Protein AF-A0A7S4IJW6-F1 (afdb_monomer_lite)

InterPro domains:
  IPR005176 Potentiating neddylation domain [PS51229] (59-173)
  IPR009060 UBA-like superfamily [SSF46934] (8-50)
  IPR014764 Defective-in-cullin neddylation protein [PTHR12281] (28-170)

Structure (mmCIF, N/CA/C/O backbone):
data_AF-A0A7S4IJW6-F1
#
_entry.id   AF-A0A7S4IJW6-F1
#
loop_
_atom_site.group_PDB
_atom_site.id
_atom_site.type_symbol
_atom_site.label_atom_id
_atom_site.label_alt_id
_atom_site.label_comp_id
_atom_site.label_asym_id
_atom_site.label_entity_id
_atom_site.label_seq_id
_atom_site.pdbx_PDB_ins_code
_atom_site.Cartn_x
_atom_site.Cartn_y
_atom_site.Cartn_z
_atom_site.occupancy
_atom_site.B_iso_or_equiv
_atom_site.auth_seq_id
_atom_site.auth_comp_id
_atom_site.auth_asym_id
_atom_site.auth_atom_id
_atom_site.pdbx_PDB_model_num
ATOM 1 N N . MET A 1 1 ? -22.026 18.404 39.517 1.00 37.16 1 MET A N 1
ATOM 2 C CA . MET A 1 1 ? -20.910 17.735 40.224 1.00 37.16 1 MET A CA 1
ATOM 3 C C . MET A 1 1 ? -20.168 16.875 39.205 1.00 37.16 1 MET A C 1
ATOM 5 O O . MET A 1 1 ? -20.733 15.884 38.774 1.00 37.16 1 MET A O 1
ATOM 9 N N . SER A 1 2 ? -18.973 17.256 38.735 1.00 46.66 2 SER A N 1
ATOM 10 C CA . SER A 1 2 ? -18.177 16.369 37.863 1.00 46.66 2 SER A CA 1
ATOM 11 C C . SER A 1 2 ? -17.283 15.499 38.736 1.00 46.66 2 SER A C 1
ATOM 13 O O . SER A 1 2 ? -16.246 15.947 39.221 1.00 46.66 2 SER A O 1
ATOM 15 N N . SER A 1 3 ? -17.708 14.261 38.963 1.00 60.44 3 SER A N 1
ATOM 16 C CA . SER A 1 3 ? -16.890 13.214 39.569 1.00 60.44 3 SER A CA 1
ATOM 17 C C . SER A 1 3 ? -15.636 12.984 38.724 1.00 60.44 3 SER A C 1
ATOM 19 O O . SER A 1 3 ? -15.725 12.671 37.538 1.00 60.44 3 SER A O 1
ATOM 21 N N . ARG A 1 4 ? -14.450 13.153 39.320 1.00 72.12 4 ARG A N 1
ATOM 22 C CA . ARG A 1 4 ? -13.183 12.783 38.674 1.00 72.12 4 ARG A CA 1
ATOM 23 C C . ARG A 1 4 ? -13.145 11.266 38.495 1.00 72.12 4 ARG A C 1
ATOM 25 O O . ARG A 1 4 ? -13.085 10.534 39.477 1.00 72.12 4 ARG A O 1
ATOM 32 N N . THR A 1 5 ? -13.124 10.806 37.250 1.00 81.75 5 THR A N 1
ATOM 33 C CA . THR A 1 5 ? -12.934 9.392 36.905 1.00 81.75 5 THR A CA 1
ATOM 34 C C . THR A 1 5 ? -11.551 8.930 37.366 1.00 81.75 5 THR A C 1
ATOM 36 O O . THR A 1 5 ? -10.530 9.499 36.960 1.00 81.75 5 THR A O 1
ATOM 39 N N . SER A 1 6 ? -11.502 7.910 38.224 1.00 89.94 6 S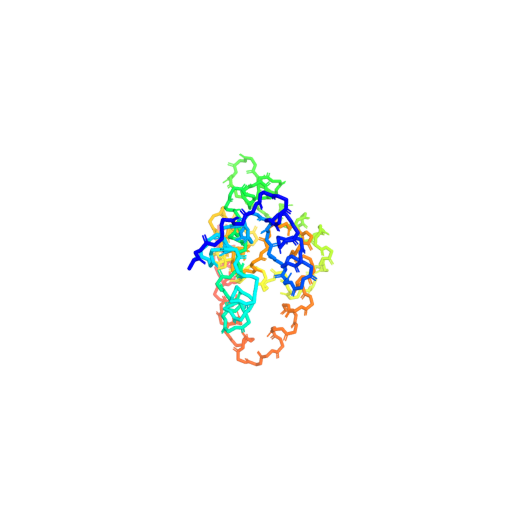ER A N 1
ATOM 40 C CA . SER A 1 6 ? -10.248 7.372 38.767 1.00 89.94 6 SER A CA 1
ATOM 41 C C . SER A 1 6 ? -9.433 6.628 37.704 1.00 89.94 6 SER A C 1
ATOM 43 O O . SER A 1 6 ? -9.980 6.135 36.716 1.00 89.94 6 SER A O 1
ATOM 45 N N . SER A 1 7 ? -8.121 6.485 37.910 1.00 88.94 7 SER A N 1
ATOM 46 C CA . SER A 1 7 ? -7.238 5.768 36.974 1.00 88.94 7 SER A CA 1
ATOM 47 C C . SER A 1 7 ? -7.685 4.323 36.714 1.00 88.94 7 SER A C 1
ATOM 49 O O . SER A 1 7 ? -7.621 3.855 35.579 1.00 88.94 7 SER A O 1
ATOM 51 N N . ARG A 1 8 ? -8.215 3.637 37.737 1.00 92.25 8 ARG A N 1
ATOM 52 C CA . ARG A 1 8 ? -8.749 2.273 37.605 1.00 92.25 8 ARG A CA 1
ATOM 53 C C . ARG A 1 8 ? -10.016 2.234 36.745 1.00 92.25 8 ARG A C 1
ATOM 55 O O . ARG A 1 8 ? -10.148 1.355 35.903 1.00 92.25 8 ARG A O 1
ATOM 62 N N . GLN A 1 9 ? -10.915 3.208 36.905 1.00 90.88 9 GLN A N 1
ATOM 63 C CA . GLN A 1 9 ? -12.119 3.324 36.072 1.00 90.88 9 GLN A CA 1
ATOM 64 C C . GLN A 1 9 ? -11.773 3.621 34.610 1.00 90.88 9 GLN A C 1
ATOM 66 O O . GLN A 1 9 ? -12.347 3.015 33.711 1.00 90.88 9 GLN A O 1
ATOM 71 N N . LYS A 1 10 ? -10.787 4.490 34.364 1.00 93.25 10 LYS A N 1
ATOM 72 C CA . LYS A 1 10 ? -10.302 4.801 33.012 1.00 93.25 10 LYS A CA 1
ATOM 73 C C . LYS A 1 10 ? -9.813 3.555 32.268 1.00 93.25 10 LYS A C 1
ATOM 75 O O . LYS A 1 10 ? -10.172 3.367 31.112 1.00 93.25 10 LYS A O 1
ATOM 80 N N . GLN A 1 11 ? -9.066 2.669 32.933 1.00 92.94 11 GLN A N 1
ATOM 81 C CA . GLN A 1 11 ? -8.627 1.400 32.333 1.00 92.94 11 GLN A CA 1
ATOM 82 C C . GLN A 1 11 ? -9.792 0.479 31.947 1.00 92.94 11 GLN A C 1
ATOM 84 O O . GLN A 1 11 ? -9.747 -0.143 30.889 1.00 92.94 11 GLN A O 1
ATOM 89 N N . VAL A 1 12 ? -10.835 0.393 32.779 1.00 94.56 12 VAL A N 1
ATOM 90 C CA . VAL A 1 12 ? -12.028 -0.416 32.470 1.00 94.56 12 VAL A CA 1
ATOM 91 C C . VAL A 1 12 ? -12.768 0.155 31.261 1.00 94.56 12 VAL A C 1
ATOM 93 O O . VAL A 1 12 ? -13.103 -0.582 30.340 1.00 94.56 12 VAL A O 1
ATOM 96 N N . ILE A 1 13 ? -12.956 1.474 31.222 1.00 94.44 13 ILE A N 1
ATOM 97 C CA . ILE A 1 13 ? -13.628 2.171 30.117 1.00 94.44 13 ILE A CA 1
ATOM 98 C C . ILE A 1 13 ? -12.860 1.990 28.804 1.00 94.44 13 ILE A C 1
ATOM 100 O O . ILE A 1 13 ? -13.466 1.683 27.783 1.00 94.44 13 ILE A O 1
ATOM 104 N N . LEU A 1 14 ? -11.532 2.120 28.839 1.00 93.50 14 LEU A N 1
ATOM 105 C CA . LEU A 1 14 ? -10.670 1.899 27.678 1.00 93.50 14 LEU A CA 1
ATOM 106 C C . LEU A 1 14 ? -10.794 0.472 27.136 1.00 93.50 14 LEU A C 1
ATOM 108 O O . LEU A 1 14 ? -10.975 0.296 25.935 1.00 93.50 14 LEU A O 1
ATOM 112 N N . LYS A 1 15 ? -10.744 -0.539 28.015 1.00 93.50 15 LYS A N 1
ATOM 113 C CA . LYS A 1 15 ? -10.923 -1.943 27.620 1.00 93.50 15 LYS A CA 1
ATOM 114 C C . LYS A 1 15 ? -12.295 -2.192 26.999 1.00 93.50 15 LYS A C 1
ATOM 116 O O . LYS A 1 15 ? -12.368 -2.823 25.953 1.00 93.50 15 LYS A O 1
ATOM 121 N N . ASN A 1 16 ? -13.358 -1.668 27.607 1.00 92.94 16 ASN A N 1
ATOM 122 C CA . ASN A 1 16 ? -14.717 -1.821 27.089 1.00 92.94 16 ASN A CA 1
ATOM 123 C C . ASN A 1 16 ? -14.887 -1.133 25.731 1.00 92.94 16 ASN A C 1
ATOM 125 O O . ASN A 1 16 ? -15.506 -1.697 24.839 1.00 92.94 16 ASN A O 1
ATOM 129 N N . PHE A 1 17 ? -14.308 0.055 25.551 1.00 91.75 17 PHE A N 1
ATOM 130 C CA . PHE A 1 17 ? -14.338 0.762 24.275 1.00 91.75 17 PHE A CA 1
ATOM 131 C C . PHE A 1 17 ? -13.604 -0.026 23.179 1.00 91.75 17 PHE A C 1
ATOM 133 O O . PHE A 1 17 ? -14.148 -0.255 22.105 1.00 91.75 17 PHE A O 1
ATOM 140 N N . LEU A 1 18 ? -12.390 -0.509 23.455 1.00 89.56 18 LEU A N 1
ATOM 141 C CA . LEU A 1 18 ? -11.608 -1.295 22.492 1.00 89.56 18 LEU A CA 1
ATOM 142 C C . LEU A 1 18 ? -12.240 -2.653 22.159 1.00 89.56 18 LEU A C 1
ATOM 144 O O . LEU A 1 18 ? -12.048 -3.149 21.058 1.00 89.56 18 LEU A O 1
ATOM 148 N N . ALA A 1 19 ? -13.003 -3.248 23.079 1.00 88.75 19 ALA A N 1
ATOM 149 C CA . ALA A 1 19 ? -13.675 -4.526 22.847 1.00 88.75 19 ALA A CA 1
ATOM 150 C C . ALA A 1 19 ? -14.818 -4.449 21.817 1.00 88.75 19 ALA A C 1
ATOM 152 O O . ALA A 1 19 ? -15.228 -5.482 21.296 1.00 88.75 19 ALA A O 1
ATOM 153 N N . VAL A 1 20 ? -15.350 -3.250 21.552 1.00 85.25 20 VAL A N 1
ATOM 154 C CA . VAL A 1 20 ? -16.552 -3.040 20.722 1.00 85.25 20 VAL A CA 1
ATOM 155 C C . VAL A 1 20 ? -16.267 -2.122 19.523 1.00 85.25 20 VAL A C 1
ATOM 157 O O . VAL A 1 20 ? -17.144 -1.880 18.700 1.00 85.25 20 VAL A O 1
ATOM 160 N N . THR A 1 21 ? -15.043 -1.600 19.406 1.00 83.75 21 THR A N 1
ATOM 161 C CA . THR A 1 21 ? -14.635 -0.715 18.308 1.00 83.75 21 THR A CA 1
ATOM 162 C C . THR A 1 21 ? -13.636 -1.407 17.388 1.00 83.75 21 THR A C 1
ATOM 164 O O . THR A 1 21 ? -12.680 -2.033 17.841 1.00 83.75 21 THR A O 1
ATOM 167 N N . ASP A 1 22 ? -13.836 -1.274 16.076 1.00 76.44 22 ASP A N 1
ATOM 168 C CA . ASP A 1 22 ? -12.990 -1.931 15.081 1.00 76.44 22 ASP A CA 1
ATOM 169 C C . ASP A 1 22 ? -11.742 -1.102 14.763 1.00 76.44 22 ASP A C 1
ATOM 171 O O . ASP A 1 22 ? -11.820 0.086 14.433 1.00 76.44 22 ASP A O 1
ATOM 175 N N . ASN A 1 23 ? -10.580 -1.763 14.783 1.00 68.94 23 ASN A N 1
ATOM 176 C CA . ASN A 1 23 ? -9.293 -1.233 14.312 1.00 68.94 23 ASN A CA 1
ATOM 177 C C . ASN A 1 23 ? -8.847 0.096 14.961 1.00 68.94 23 ASN A C 1
ATOM 179 O O . ASN A 1 23 ? -8.138 0.895 14.338 1.00 68.94 23 ASN A O 1
ATOM 183 N N . VAL A 1 24 ? -9.224 0.343 16.219 1.00 76.88 24 VAL A N 1
ATOM 184 C CA . VAL A 1 24 ? -8.777 1.514 16.988 1.00 76.88 24 VAL A CA 1
ATOM 185 C C . VAL A 1 24 ? -7.569 1.139 17.849 1.00 76.88 24 VAL A C 1
ATOM 187 O O . VAL A 1 24 ? -7.620 0.201 18.638 1.00 76.88 24 VAL A O 1
ATOM 190 N N . SER A 1 25 ? -6.462 1.879 17.729 1.00 79.19 25 SER A N 1
ATOM 191 C CA . SER A 1 25 ? -5.306 1.677 18.612 1.00 79.19 25 SER A CA 1
ATOM 192 C C . SER A 1 25 ? -5.585 2.204 20.021 1.00 79.19 25 SER A C 1
ATOM 194 O O . SER A 1 25 ? -6.297 3.193 20.201 1.00 79.19 25 SER A O 1
ATOM 196 N N . GLU A 1 26 ? -4.957 1.609 21.035 1.00 84.19 26 GLU A N 1
ATOM 197 C CA . GLU A 1 26 ? -5.131 2.020 22.436 1.00 84.19 26 GLU A CA 1
ATOM 198 C C . GLU A 1 26 ? -4.803 3.509 22.665 1.00 84.19 26 GLU A C 1
ATOM 200 O O . GLU A 1 26 ? -5.500 4.212 23.402 1.00 84.19 26 GLU A O 1
ATOM 205 N N . SER A 1 27 ? -3.791 4.032 21.962 1.00 81.50 27 SER A N 1
ATOM 206 C CA . SER A 1 27 ? -3.428 5.454 22.005 1.00 81.50 27 SER A CA 1
ATOM 207 C C . SER A 1 27 ? -4.521 6.358 21.419 1.00 81.50 27 SER A C 1
ATOM 209 O O . SER A 1 27 ? -4.829 7.408 21.992 1.00 81.50 27 SER A O 1
ATOM 211 N N . ALA A 1 28 ? -5.133 5.958 20.298 1.00 83.44 28 ALA A N 1
ATOM 212 C CA . ALA A 1 28 ? -6.223 6.704 19.672 1.00 83.44 28 ALA A CA 1
ATOM 213 C C . ALA A 1 28 ? -7.493 6.668 20.535 1.00 83.44 28 ALA A C 1
ATOM 215 O O . ALA A 1 28 ? -8.080 7.721 20.796 1.00 83.44 28 ALA A O 1
ATOM 216 N N . ALA A 1 29 ? -7.852 5.489 21.054 1.00 88.00 29 ALA A N 1
ATOM 217 C CA . ALA A 1 29 ? -8.974 5.314 21.972 1.00 88.00 29 ALA A CA 1
ATOM 218 C C . ALA A 1 29 ? -8.802 6.157 23.243 1.00 88.00 29 ALA A C 1
ATOM 220 O O . ALA A 1 29 ? -9.725 6.858 23.646 1.00 88.00 29 ALA A O 1
ATOM 221 N N . THR A 1 30 ? -7.601 6.183 23.830 1.00 90.19 30 THR A N 1
ATOM 222 C CA . THR A 1 30 ? -7.310 6.992 25.026 1.00 90.19 30 THR A CA 1
ATOM 223 C C . THR A 1 30 ? -7.509 8.486 24.769 1.00 90.19 30 THR A C 1
ATOM 225 O O . THR A 1 30 ? -8.176 9.164 25.551 1.00 90.19 30 THR A O 1
ATOM 228 N N . LYS A 1 31 ? -6.974 9.015 23.658 1.00 89.25 31 LYS A N 1
ATOM 229 C CA . LYS A 1 31 ? -7.145 10.432 23.282 1.00 89.25 31 LYS A CA 1
ATOM 230 C C . LYS A 1 31 ? -8.610 10.781 23.031 1.00 89.25 31 LYS A C 1
ATOM 232 O O . LYS A 1 31 ? -9.069 11.853 23.425 1.00 89.25 31 LYS A O 1
ATOM 237 N N . PHE A 1 32 ? -9.345 9.881 22.389 1.00 89.88 32 PHE A N 1
ATOM 238 C CA . PHE A 1 32 ? -10.756 10.077 22.094 1.00 89.88 32 PHE A CA 1
ATOM 239 C C . PHE A 1 32 ? -11.616 10.044 23.358 1.00 89.88 32 PHE A C 1
ATOM 241 O O . PHE A 1 32 ? -12.359 10.987 23.607 1.00 89.88 32 PHE A O 1
ATOM 248 N N . LEU A 1 33 ? -11.441 9.044 24.223 1.00 92.38 33 LEU A N 1
ATOM 249 C CA . LEU A 1 33 ? -12.112 8.984 25.522 1.00 92.38 33 LEU A CA 1
ATOM 250 C C . LEU A 1 33 ? -11.777 10.211 26.379 1.00 92.38 33 LEU A C 1
ATOM 252 O O . LEU A 1 33 ? -12.662 10.776 27.013 1.00 92.38 33 LEU A O 1
ATOM 256 N N . GLN A 1 34 ? -10.532 10.696 26.347 1.00 92.50 34 GLN A N 1
ATOM 257 C CA . GLN A 1 34 ? -10.145 11.926 27.038 1.00 92.50 34 GLN A CA 1
ATOM 258 C C . GLN A 1 34 ? -10.904 13.161 26.522 1.00 92.50 34 GLN A C 1
ATOM 260 O O . GLN A 1 34 ? -11.335 13.975 27.343 1.00 92.50 34 GLN A O 1
ATOM 265 N N . LYS A 1 35 ? -11.117 13.290 25.202 1.00 91.75 35 LYS A N 1
ATOM 266 C CA . LYS A 1 35 ? -11.924 14.369 24.593 1.00 91.75 35 LYS A CA 1
ATOM 267 C C . LYS A 1 35 ? -13.355 14.380 25.139 1.00 91.75 35 LYS A C 1
ATOM 269 O O . LYS A 1 35 ? -13.878 15.450 25.440 1.00 91.75 35 LYS A O 1
ATOM 274 N N . TYR A 1 36 ? -13.947 13.204 25.336 1.00 93.00 36 TYR A N 1
ATOM 275 C CA . TYR A 1 36 ? -15.299 13.038 25.883 1.00 93.00 36 TYR A CA 1
ATOM 276 C C . TYR A 1 36 ? -15.307 12.795 27.398 1.00 93.00 36 TYR A C 1
ATOM 278 O O . TYR A 1 36 ? -16.236 12.210 27.940 1.00 93.00 36 TYR A O 1
ATOM 286 N N . ARG A 1 37 ? -14.269 13.262 28.108 1.00 93.56 37 ARG A N 1
ATOM 287 C CA . ARG A 1 37 ? -14.177 13.232 29.580 1.00 93.56 37 ARG A CA 1
ATOM 288 C C . ARG A 1 37 ? -14.332 11.836 30.199 1.00 93.56 37 ARG A C 1
ATOM 290 O O . ARG A 1 37 ? -14.710 11.728 31.361 1.00 93.56 37 ARG A O 1
ATOM 297 N N . TRP A 1 38 ? -13.951 10.795 29.464 1.00 93.06 38 TRP A N 1
ATOM 298 C CA . TRP A 1 38 ? -14.089 9.388 29.845 1.00 93.06 38 TRP A CA 1
ATOM 299 C C . TRP A 1 38 ? -15.540 8.945 30.050 1.00 93.06 38 TRP A C 1
ATOM 301 O O . TRP A 1 38 ? -15.790 8.005 30.794 1.00 93.06 38 TRP A O 1
ATOM 311 N N . ASP A 1 39 ? -16.488 9.602 29.391 1.00 94.06 39 ASP A N 1
ATOM 312 C CA . ASP A 1 39 ? -17.866 9.140 29.317 1.00 94.06 39 ASP A CA 1
ATOM 313 C C . ASP A 1 39 ? -17.989 8.105 28.189 1.00 94.06 39 ASP A C 1
ATOM 315 O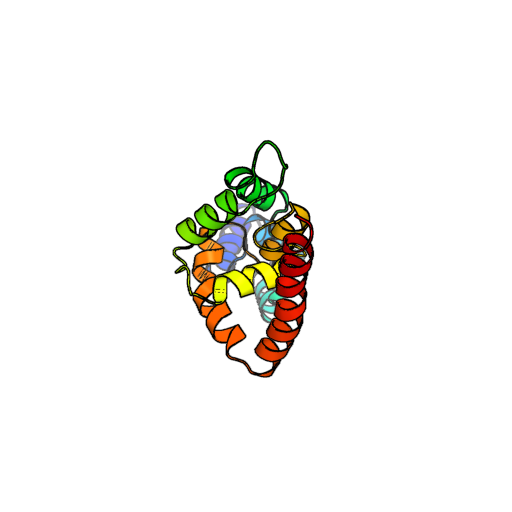 O . ASP A 1 39 ? -17.853 8.441 27.010 1.00 94.06 39 ASP A O 1
ATOM 319 N N . LEU A 1 40 ? -18.150 6.828 28.557 1.00 91.81 40 LEU A N 1
ATOM 320 C CA . LEU A 1 40 ? -18.164 5.726 27.592 1.00 91.81 40 LEU A CA 1
ATOM 321 C C . LEU A 1 40 ? -19.351 5.838 26.635 1.00 91.81 40 LEU A C 1
ATOM 323 O O . LEU A 1 40 ? -19.178 5.642 25.441 1.00 91.81 40 LEU A O 1
ATOM 327 N N . GLU A 1 41 ? -20.534 6.160 27.148 1.00 92.25 41 GLU A N 1
ATOM 328 C CA . GLU A 1 41 ? -21.766 6.214 26.363 1.00 92.25 41 GLU A CA 1
ATOM 329 C C . GLU A 1 41 ? -21.708 7.337 25.324 1.00 92.25 41 GLU A C 1
ATOM 331 O O . GLU A 1 41 ? -21.905 7.103 24.132 1.00 92.25 41 GLU A O 1
ATOM 336 N N . THR A 1 42 ? -21.303 8.535 25.746 1.00 93.12 42 THR A N 1
ATOM 337 C CA . THR A 1 42 ? -21.097 9.682 24.857 1.00 93.12 42 THR A CA 1
ATOM 338 C C . THR A 1 42 ? -20.018 9.384 23.822 1.00 93.12 42 THR A C 1
ATOM 340 O O . THR A 1 42 ? -20.203 9.669 22.640 1.00 93.12 42 THR A O 1
ATOM 343 N N . ALA A 1 43 ? -18.892 8.791 24.231 1.00 91.44 43 ALA A N 1
ATOM 344 C CA . ALA A 1 43 ? -17.830 8.418 23.303 1.00 91.44 43 ALA A CA 1
ATOM 345 C C . ALA A 1 43 ? -18.306 7.372 22.279 1.00 91.44 43 ALA A C 1
ATOM 347 O O . ALA A 1 43 ? -17.996 7.497 21.097 1.00 91.44 43 ALA A O 1
ATOM 348 N N . MET A 1 44 ? -19.078 6.372 22.702 1.00 90.50 44 MET A N 1
ATOM 349 C CA . MET A 1 44 ? -19.625 5.341 21.817 1.00 90.50 44 MET A CA 1
ATOM 350 C C . MET A 1 44 ? -20.610 5.940 20.816 1.00 90.50 44 MET A C 1
ATOM 352 O O . MET A 1 44 ? -20.451 5.716 19.620 1.00 90.50 44 MET A O 1
ATOM 356 N N . ASN A 1 45 ? -21.546 6.780 21.264 1.00 91.62 45 ASN A N 1
ATOM 357 C CA . ASN A 1 45 ? -22.480 7.472 20.371 1.00 91.62 45 ASN A CA 1
ATOM 358 C C . ASN A 1 45 ? -21.729 8.292 19.316 1.00 91.62 45 ASN A C 1
ATOM 360 O O . ASN A 1 45 ? -21.994 8.174 18.127 1.00 91.62 45 ASN A O 1
ATOM 364 N N . GLN A 1 46 ? -20.708 9.041 19.733 1.00 90.88 46 GLN A N 1
ATOM 365 C CA . GLN A 1 46 ? -19.887 9.846 18.827 1.00 90.88 46 GLN A CA 1
ATOM 366 C C . GLN A 1 46 ? -19.048 9.001 17.860 1.00 90.88 46 GLN A C 1
ATOM 368 O O . GLN A 1 46 ? -18.827 9.400 16.717 1.00 90.88 46 GLN A O 1
ATOM 373 N N . TYR A 1 47 ? -18.573 7.835 18.300 1.00 86.69 47 TYR A N 1
ATOM 374 C CA . TYR A 1 47 ? -17.888 6.884 17.431 1.00 86.69 47 TYR A CA 1
ATOM 375 C C . TYR A 1 47 ? -18.833 6.298 16.382 1.00 86.69 47 TYR A C 1
ATOM 377 O O . TYR A 1 47 ? -18.472 6.263 15.213 1.00 86.69 47 TYR A O 1
ATOM 385 N N . PHE A 1 48 ? -20.038 5.877 16.766 1.00 86.50 48 PHE A N 1
ATOM 386 C CA . PHE A 1 48 ? -20.997 5.283 15.832 1.00 86.50 48 PHE A CA 1
ATOM 387 C C . PHE A 1 48 ? -21.640 6.314 14.895 1.00 86.50 48 PHE A C 1
ATOM 389 O O . PHE A 1 48 ? -21.923 5.985 13.746 1.00 86.50 48 PHE A O 1
ATOM 396 N N . GLU A 1 49 ? -21.800 7.566 15.331 1.00 87.69 49 GLU A N 1
ATOM 397 C CA . GLU A 1 49 ? -22.221 8.680 14.472 1.00 87.69 49 GLU A CA 1
ATOM 398 C C . GLU A 1 49 ? -21.158 9.040 13.422 1.00 87.69 49 GLU A C 1
ATOM 400 O O . GLU A 1 49 ? -21.497 9.395 12.293 1.00 87.69 49 GLU A O 1
ATOM 405 N N . ASN A 1 50 ? -19.866 8.941 13.763 1.00 80.88 50 ASN A N 1
ATOM 406 C CA . ASN A 1 50 ? -18.769 9.216 12.835 1.00 80.88 50 ASN A CA 1
ATOM 407 C C . ASN A 1 50 ? -17.574 8.257 13.028 1.00 80.88 50 ASN A C 1
ATOM 409 O O . ASN A 1 50 ? -16.528 8.659 13.562 1.00 80.88 50 ASN A O 1
ATOM 413 N N . PRO A 1 51 ? -17.666 7.009 12.522 1.00 66.88 51 PRO A N 1
ATOM 414 C CA . PRO A 1 51 ? -16.627 5.991 12.714 1.00 66.88 51 PRO A CA 1
ATOM 415 C C . PRO A 1 51 ? -15.260 6.421 12.166 1.00 66.88 51 PRO A C 1
ATOM 417 O O . PRO A 1 51 ? -14.217 6.067 12.717 1.00 66.88 51 PRO A O 1
ATOM 420 N N . GLN A 1 52 ? -15.260 7.287 11.143 1.00 63.50 52 GLN A N 1
ATOM 421 C CA . GLN A 1 52 ? -14.069 7.847 10.494 1.00 63.50 52 GLN A CA 1
ATOM 422 C C . GLN A 1 52 ? -13.224 8.754 11.400 1.00 63.50 52 GLN A C 1
ATOM 424 O O . GLN A 1 52 ? -12.060 9.013 11.083 1.00 63.50 52 GLN A O 1
ATOM 429 N N . GLN A 1 53 ? -13.774 9.241 12.519 1.00 67.38 53 GLN A N 1
ATOM 430 C CA . GLN A 1 53 ? -13.051 10.094 13.469 1.00 67.38 53 GLN A CA 1
ATOM 431 C C . GLN A 1 53 ? -12.008 9.311 14.282 1.00 67.38 53 GLN A C 1
ATOM 433 O O . GLN A 1 53 ? -11.010 9.884 14.723 1.00 67.38 53 GLN A O 1
ATOM 438 N N . LEU A 1 54 ? -12.232 8.009 14.469 1.00 65.25 54 LEU A N 1
ATOM 439 C CA . LEU A 1 54 ? -11.348 7.093 15.193 1.00 65.25 54 LEU A CA 1
ATOM 440 C C . LEU A 1 54 ? -10.740 6.020 14.297 1.00 65.25 54 LEU A C 1
ATOM 442 O O . LEU A 1 54 ? -9.622 5.573 14.560 1.00 65.25 54 LEU A O 1
ATOM 446 N N . SER A 1 55 ? -11.434 5.637 13.221 1.00 58.81 55 SER A N 1
ATOM 447 C CA . SER A 1 55 ? -10.886 4.774 12.183 1.00 58.81 55 SER A CA 1
ATOM 448 C C . SER A 1 55 ? -9.929 5.583 11.312 1.00 58.81 55 SER A C 1
ATOM 450 O O . SER A 1 55 ? -10.268 6.065 10.234 1.00 58.81 55 SER A O 1
ATOM 452 N N . LYS A 1 56 ? -8.730 5.779 11.843 1.00 53.59 56 LYS A N 1
ATOM 453 C CA . LYS A 1 56 ? -7.493 6.098 11.136 1.00 53.59 56 LYS A CA 1
ATOM 454 C C . LYS A 1 56 ? -6.403 5.980 12.188 1.00 53.59 56 LYS A C 1
ATOM 456 O O . LYS A 1 56 ? -5.923 6.977 12.728 1.00 53.59 56 LYS A O 1
ATOM 461 N N . SER A 1 57 ? -5.955 4.750 12.443 1.00 53.00 57 SER A N 1
ATOM 462 C CA . SER A 1 57 ? -4.517 4.614 12.647 1.00 53.00 57 SER A CA 1
ATOM 463 C C . SER A 1 57 ? -3.909 5.249 11.400 1.00 53.00 57 SER A C 1
ATOM 465 O O . SER A 1 57 ? -4.090 4.735 10.296 1.00 53.00 57 SER A O 1
ATOM 467 N N . LYS A 1 58 ? -3.371 6.469 11.524 1.00 62.78 58 LYS A N 1
ATOM 468 C CA . LYS A 1 58 ? -2.628 7.078 10.426 1.00 62.78 58 LYS A CA 1
ATOM 469 C C . LYS A 1 58 ? -1.537 6.069 10.123 1.00 62.78 58 LYS A C 1
ATOM 471 O O . LYS A 1 58 ? -0.656 5.887 10.961 1.00 62.78 58 LYS A O 1
ATOM 476 N N . VAL A 1 59 ? -1.649 5.386 8.985 1.00 75.50 59 VAL A N 1
ATOM 477 C CA . VAL A 1 59 ? -0.579 4.533 8.483 1.00 75.50 59 VAL A CA 1
ATOM 478 C C . VAL A 1 59 ? 0.691 5.364 8.573 1.00 75.50 59 VAL A C 1
ATOM 480 O O . VAL A 1 59 ? 0.763 6.463 8.014 1.00 75.50 59 VAL A O 1
ATOM 483 N N . SER A 1 60 ? 1.638 4.904 9.387 1.00 83.88 60 SER A N 1
ATOM 484 C CA . SER A 1 60 ? 2.829 5.691 9.648 1.00 83.88 60 SER A CA 1
ATOM 485 C C . SER A 1 60 ? 3.715 5.647 8.417 1.00 83.88 60 SER A C 1
ATOM 487 O O . SER A 1 60 ? 4.138 4.571 7.991 1.00 83.88 60 SER A O 1
ATOM 489 N N . VAL A 1 61 ? 4.051 6.826 7.900 1.00 87.88 61 VAL A N 1
ATOM 490 C CA . VAL A 1 61 ? 5.021 7.000 6.813 1.00 87.88 61 VAL A CA 1
ATOM 491 C C . VAL A 1 61 ? 6.325 6.263 7.138 1.00 87.88 61 VAL A C 1
ATOM 493 O O . VAL A 1 61 ? 6.864 5.564 6.286 1.00 87.88 61 VAL A O 1
ATOM 496 N N . SER A 1 62 ? 6.773 6.313 8.399 1.00 90.56 62 SER A N 1
ATOM 497 C CA . SER A 1 62 ? 7.985 5.613 8.842 1.00 90.56 62 SER A CA 1
ATOM 498 C C . SER A 1 62 ? 7.867 4.089 8.815 1.00 90.56 62 SER A C 1
ATOM 500 O O . SER A 1 62 ? 8.868 3.410 8.602 1.00 90.56 62 SER A O 1
ATOM 502 N N . THR A 1 63 ? 6.668 3.536 9.019 1.00 92.25 63 THR A N 1
ATOM 503 C CA . THR A 1 63 ? 6.441 2.091 8.893 1.00 92.25 63 THR A CA 1
ATOM 504 C C . THR A 1 63 ? 6.513 1.686 7.429 1.00 92.25 63 THR A C 1
ATOM 506 O O . THR A 1 63 ? 7.209 0.729 7.106 1.00 92.25 63 THR A O 1
ATOM 509 N N . ILE A 1 64 ? 5.882 2.451 6.532 1.00 95.12 64 ILE A N 1
ATOM 510 C CA . ILE A 1 64 ? 5.932 2.157 5.095 1.00 95.12 64 ILE A CA 1
ATOM 511 C C . ILE A 1 64 ? 7.363 2.277 4.555 1.00 95.12 64 ILE A C 1
ATOM 513 O O . ILE A 1 64 ? 7.789 1.417 3.794 1.00 95.12 64 ILE A O 1
ATOM 517 N N . SER A 1 65 ? 8.139 3.276 4.993 1.00 95.88 65 SER A N 1
ATOM 518 C CA . SER A 1 65 ? 9.552 3.405 4.607 1.00 95.88 65 SER A CA 1
ATOM 519 C C . SER A 1 65 ? 10.380 2.167 4.953 1.00 95.88 65 SER A C 1
ATOM 521 O O . SER A 1 65 ? 11.258 1.798 4.184 1.00 95.88 65 SER A O 1
ATOM 523 N N . LYS A 1 66 ? 10.094 1.495 6.076 1.00 96.75 66 LYS A N 1
ATOM 524 C CA . LYS A 1 66 ? 10.785 0.247 6.440 1.00 96.75 66 LYS A CA 1
ATOM 525 C C . LYS A 1 66 ? 10.411 -0.916 5.526 1.00 96.75 66 LYS A C 1
ATOM 527 O O . LYS A 1 66 ? 11.265 -1.743 5.238 1.00 96.75 66 LYS A O 1
ATOM 532 N N . ILE A 1 67 ? 9.155 -0.976 5.081 1.00 97.44 67 ILE A N 1
ATOM 533 C CA . ILE A 1 67 ? 8.710 -1.969 4.094 1.00 97.44 67 ILE A CA 1
ATOM 534 C C . ILE A 1 67 ? 9.414 -1.701 2.764 1.00 97.44 67 ILE A C 1
ATOM 536 O O . ILE A 1 67 ? 9.976 -2.616 2.182 1.00 97.44 67 ILE A O 1
ATOM 540 N N . PHE A 1 68 ? 9.437 -0.442 2.320 1.00 98.19 68 PHE A N 1
ATOM 541 C CA . PHE A 1 68 ? 10.117 -0.040 1.092 1.00 98.19 68 PHE A CA 1
ATOM 542 C C . PHE A 1 68 ? 11.597 -0.436 1.104 1.00 98.19 68 PHE A C 1
ATOM 544 O O . PHE A 1 68 ? 12.069 -1.035 0.147 1.00 98.19 68 PHE A O 1
ATOM 551 N N . GLU A 1 69 ? 12.309 -0.179 2.206 1.00 97.62 69 GLU A N 1
ATOM 552 C CA . GLU A 1 69 ? 13.732 -0.517 2.346 1.00 97.62 69 GLU A CA 1
ATOM 553 C C . GLU A 1 69 ? 14.020 -2.015 2.167 1.00 97.62 69 GLU A C 1
ATOM 555 O O . GLU A 1 69 ? 15.107 -2.373 1.729 1.00 97.62 69 GLU A O 1
ATOM 560 N N . HIS A 1 70 ? 13.054 -2.891 2.462 1.00 97.44 70 HIS A N 1
ATOM 561 C CA . HIS A 1 70 ? 13.212 -4.334 2.278 1.00 97.44 70 HIS A CA 1
ATOM 562 C C . HIS A 1 70 ? 13.296 -4.747 0.799 1.00 97.44 70 HIS A C 1
ATOM 564 O O . HIS A 1 70 ? 14.009 -5.693 0.472 1.00 97.44 70 HIS A O 1
ATOM 570 N N . TYR A 1 71 ? 12.598 -4.025 -0.082 1.00 97.94 71 TYR A N 1
ATOM 571 C CA . TYR A 1 71 ? 12.509 -4.322 -1.519 1.00 97.94 71 TYR A CA 1
ATOM 572 C C . TYR A 1 71 ? 13.331 -3.360 -2.387 1.00 97.94 71 TYR A C 1
ATOM 574 O O . TYR A 1 71 ? 13.450 -3.558 -3.595 1.00 97.94 71 TYR A O 1
ATOM 582 N N . LYS A 1 72 ? 13.863 -2.289 -1.794 1.00 98.06 72 LYS A N 1
ATOM 583 C CA . LYS A 1 72 ? 14.602 -1.236 -2.491 1.00 98.06 72 LYS A CA 1
ATOM 584 C C . LYS A 1 72 ? 15.951 -1.753 -2.991 1.00 98.06 72 LYS A C 1
ATOM 586 O O . LYS A 1 72 ? 16.718 -2.354 -2.242 1.00 98.06 72 LYS A O 1
ATOM 591 N N . ASP A 1 73 ? 16.284 -1.409 -4.227 1.00 97.44 73 ASP A N 1
ATOM 592 C CA . ASP A 1 73 ? 17.624 -1.591 -4.765 1.00 97.44 73 ASP A CA 1
ATOM 593 C C . ASP A 1 73 ? 18.601 -0.538 -4.202 1.00 97.44 73 ASP A C 1
ATOM 595 O O . ASP A 1 73 ? 18.312 0.663 -4.123 1.00 97.44 73 ASP A O 1
ATOM 599 N N . SER A 1 74 ? 19.790 -0.990 -3.807 1.00 94.44 74 SER A N 1
ATOM 600 C CA . SER A 1 74 ? 20.797 -0.147 -3.152 1.00 94.44 74 SER A CA 1
ATOM 601 C C . SER A 1 74 ? 21.432 0.871 -4.101 1.00 94.44 74 SER A C 1
ATOM 603 O O . SER A 1 74 ? 21.892 1.921 -3.647 1.00 94.44 74 SER A O 1
ATOM 605 N N . THR A 1 75 ? 21.419 0.611 -5.409 1.00 95.12 75 THR A N 1
ATOM 606 C CA . THR A 1 75 ? 22.045 1.482 -6.411 1.00 95.12 75 THR A CA 1
ATOM 607 C C . THR A 1 75 ? 21.097 2.593 -6.849 1.00 95.12 75 THR A C 1
ATOM 609 O O . THR A 1 75 ? 21.437 3.773 -6.804 1.00 95.12 75 THR A O 1
ATOM 612 N N . THR A 1 76 ? 19.885 2.225 -7.252 1.00 94.75 76 THR A N 1
ATOM 613 C CA . THR A 1 76 ? 18.876 3.136 -7.808 1.00 94.75 76 THR A CA 1
ATOM 614 C C . THR A 1 76 ? 18.069 3.864 -6.739 1.00 94.75 76 THR A C 1
ATOM 616 O O . THR A 1 76 ? 17.426 4.865 -7.051 1.00 94.75 76 THR A O 1
ATOM 619 N N . GLN A 1 77 ? 18.093 3.381 -5.489 1.00 96.56 77 GLN A N 1
ATOM 620 C CA . GLN A 1 77 ? 17.255 3.871 -4.387 1.00 96.56 77 GLN A CA 1
ATOM 621 C C . GLN A 1 77 ? 15.746 3.792 -4.693 1.00 96.56 77 GLN A C 1
ATOM 623 O O . GLN A 1 77 ? 14.937 4.502 -4.095 1.00 96.56 77 GLN A O 1
ATOM 628 N N . THR A 1 78 ? 15.363 2.899 -5.606 1.00 97.50 78 THR A N 1
ATOM 629 C CA . THR A 1 78 ? 13.977 2.592 -5.979 1.00 97.50 78 THR A CA 1
ATOM 630 C C . THR A 1 78 ? 13.722 1.098 -5.840 1.00 97.50 78 THR A C 1
ATOM 632 O O . THR A 1 78 ? 14.666 0.313 -5.846 1.00 97.50 78 THR A O 1
ATOM 635 N N . ILE A 1 79 ? 12.463 0.682 -5.723 1.00 98.12 79 ILE A N 1
ATOM 636 C CA . ILE A 1 79 ? 12.122 -0.725 -5.972 1.00 98.12 79 ILE A CA 1
ATOM 637 C C . ILE A 1 79 ? 12.152 -0.900 -7.488 1.00 98.12 79 ILE A C 1
ATOM 639 O O . ILE A 1 79 ? 11.420 -0.194 -8.179 1.00 98.12 79 ILE A O 1
ATOM 643 N N . THR A 1 80 ? 13.024 -1.769 -7.985 1.00 96.44 80 THR A N 1
ATOM 644 C CA . THR A 1 80 ? 13.125 -2.168 -9.398 1.00 96.44 80 THR A CA 1
ATOM 645 C C . THR A 1 80 ? 12.324 -3.449 -9.645 1.00 96.44 80 THR A C 1
ATOM 647 O O . THR A 1 80 ? 11.663 -3.937 -8.731 1.00 96.44 80 THR A O 1
ATOM 650 N N . GLU A 1 81 ? 12.403 -4.008 -10.854 1.00 94.06 81 GLU A N 1
ATOM 651 C CA . GLU A 1 81 ? 11.749 -5.270 -11.228 1.00 94.06 81 GLU A CA 1
ATOM 652 C C . GLU A 1 81 ? 12.058 -6.392 -10.225 1.00 94.06 81 GLU A C 1
ATOM 654 O O . GLU A 1 81 ? 11.140 -6.868 -9.568 1.00 94.06 81 GLU A O 1
ATOM 659 N N . ASP A 1 82 ? 13.337 -6.658 -9.936 1.00 95.75 82 ASP A N 1
ATOM 660 C CA . ASP A 1 82 ? 13.749 -7.671 -8.947 1.00 95.75 82 ASP A CA 1
ATOM 661 C C . ASP A 1 82 ? 13.153 -7.459 -7.542 1.00 95.75 82 ASP A C 1
ATOM 663 O O . ASP A 1 82 ? 12.900 -8.407 -6.794 1.00 95.75 82 ASP A O 1
ATOM 667 N N . GLY A 1 83 ? 12.999 -6.199 -7.128 1.00 97.06 83 GLY A N 1
ATOM 668 C CA . GLY A 1 83 ? 12.409 -5.856 -5.836 1.00 97.06 83 GLY A CA 1
ATOM 669 C C . GLY A 1 83 ? 10.890 -6.012 -5.843 1.00 97.06 83 GLY A C 1
ATOM 670 O O . GLY A 1 83 ? 10.303 -6.443 -4.849 1.00 97.06 83 GLY A O 1
ATOM 671 N N . PHE A 1 84 ? 10.257 -5.672 -6.965 1.00 95.81 84 PHE A N 1
ATOM 672 C CA . PHE A 1 84 ? 8.822 -5.804 -7.160 1.00 95.81 84 PHE A CA 1
ATOM 673 C C . PHE A 1 84 ? 8.401 -7.272 -7.266 1.00 95.81 84 PHE A C 1
ATOM 675 O O . PHE A 1 84 ? 7.417 -7.645 -6.634 1.00 95.81 84 PHE A O 1
ATOM 682 N N . ASP A 1 85 ? 9.179 -8.117 -7.938 1.00 94.88 85 ASP A N 1
ATOM 683 C CA . ASP A 1 85 ? 8.914 -9.555 -8.045 1.00 94.88 85 ASP A CA 1
ATOM 684 C C . ASP A 1 85 ? 8.902 -10.217 -6.662 1.00 94.88 85 ASP A C 1
ATOM 686 O O . ASP A 1 85 ? 7.944 -10.900 -6.301 1.00 94.88 85 ASP A O 1
ATOM 690 N N . LYS A 1 86 ? 9.893 -9.906 -5.812 1.00 96.56 86 LYS A N 1
ATOM 691 C CA . LYS A 1 86 ? 9.913 -10.352 -4.404 1.00 96.56 86 LYS A CA 1
ATOM 692 C C . LYS A 1 86 ? 8.695 -9.864 -3.621 1.00 96.56 86 LYS A C 1
ATOM 694 O O . LYS A 1 86 ? 8.139 -10.584 -2.796 1.00 96.56 86 LYS A O 1
ATOM 699 N N . PHE A 1 87 ? 8.272 -8.624 -3.859 1.00 96.88 87 PHE A N 1
ATOM 700 C CA . PHE A 1 87 ? 7.099 -8.055 -3.202 1.00 96.88 87 PHE A CA 1
ATOM 701 C C . PHE A 1 87 ? 5.798 -8.765 -3.614 1.00 96.88 87 PHE A C 1
ATOM 703 O O . PHE A 1 87 ? 4.945 -9.041 -2.767 1.00 96.88 87 PHE A O 1
ATOM 710 N N . VAL A 1 88 ? 5.647 -9.082 -4.901 1.00 95.62 88 VAL A N 1
ATOM 711 C CA . VAL A 1 88 ? 4.524 -9.854 -5.456 1.00 95.62 88 VAL A CA 1
ATOM 712 C C . VAL A 1 88 ? 4.533 -11.289 -4.907 1.00 95.62 88 VAL A C 1
ATOM 714 O O . VAL A 1 88 ? 3.477 -11.786 -4.495 1.00 95.62 88 VAL A O 1
ATOM 717 N N . GLU A 1 89 ? 5.711 -11.908 -4.784 1.00 95.81 89 GLU A N 1
ATOM 718 C CA . GLU A 1 89 ? 5.908 -13.231 -4.177 1.00 95.81 89 GLU A CA 1
ATOM 719 C C . GLU A 1 89 ? 5.471 -13.261 -2.700 1.00 95.81 89 GLU A C 1
ATOM 721 O O . GLU A 1 89 ? 4.661 -14.105 -2.306 1.00 95.81 89 GLU A O 1
ATOM 726 N N . ASP A 1 90 ? 5.901 -12.295 -1.881 1.00 97.06 90 ASP A N 1
ATOM 727 C CA . ASP A 1 90 ? 5.500 -12.196 -0.466 1.00 97.06 90 ASP A CA 1
ATOM 728 C C . ASP A 1 90 ? 3.975 -12.028 -0.302 1.00 97.06 90 ASP A C 1
ATOM 730 O O . ASP A 1 90 ? 3.324 -12.573 0.612 1.00 97.06 90 ASP A O 1
ATOM 734 N N . LEU A 1 91 ? 3.359 -11.299 -1.234 1.00 96.56 91 LEU A N 1
ATOM 735 C CA . LEU A 1 91 ? 1.910 -11.153 -1.329 1.00 96.56 91 LEU A CA 1
ATOM 736 C C . LEU A 1 91 ? 1.204 -12.427 -1.825 1.00 96.56 91 LEU A C 1
ATOM 738 O O . LEU A 1 91 ? -0.015 -12.525 -1.667 1.00 96.56 91 LEU A O 1
ATOM 742 N N . ALA A 1 92 ? 1.943 -13.431 -2.306 1.00 95.56 92 ALA A N 1
ATOM 743 C CA . ALA A 1 92 ? 1.451 -14.638 -2.975 1.00 95.56 92 ALA A CA 1
ATOM 744 C C . ALA A 1 92 ? 0.471 -14.316 -4.111 1.00 95.56 92 ALA A C 1
ATOM 746 O O . ALA A 1 92 ? -0.604 -14.910 -4.225 1.00 95.56 92 ALA A O 1
ATOM 747 N N . ILE A 1 93 ? 0.827 -13.314 -4.908 1.00 95.00 93 ILE A N 1
ATOM 748 C CA . ILE A 1 93 ? 0.141 -12.971 -6.150 1.00 95.00 93 ILE A CA 1
ATOM 749 C C . ILE A 1 93 ? 0.734 -13.845 -7.266 1.00 95.00 93 ILE A C 1
ATOM 751 O O . ILE A 1 93 ? 1.913 -14.172 -7.225 1.00 95.00 93 ILE A O 1
ATOM 755 N N . GLN A 1 94 ? -0.097 -14.288 -8.209 1.00 91.56 94 GLN A N 1
ATOM 756 C CA . GLN A 1 94 ? 0.370 -15.022 -9.390 1.00 91.56 94 GLN A CA 1
ATOM 757 C C . GLN A 1 94 ? 0.844 -14.038 -10.465 1.00 91.56 94 GLN A C 1
ATOM 759 O O . GLN A 1 94 ? 0.282 -12.947 -10.573 1.00 91.56 94 GLN A O 1
ATOM 764 N N . ASP A 1 95 ? 1.821 -14.436 -11.279 1.00 82.00 95 ASP A N 1
ATOM 765 C CA . ASP A 1 95 ? 2.451 -13.574 -12.293 1.00 82.00 95 ASP A CA 1
ATOM 766 C C . ASP A 1 95 ? 1.457 -12.986 -13.313 1.00 82.00 95 ASP A C 1
ATOM 768 O O . ASP A 1 95 ? 1.686 -11.911 -13.866 1.00 82.00 95 ASP A O 1
ATOM 772 N N . ASP A 1 96 ? 0.330 -13.659 -13.557 1.00 85.50 96 ASP A N 1
ATOM 773 C CA . ASP A 1 96 ? -0.723 -13.251 -14.492 1.00 85.50 96 ASP A CA 1
ATOM 774 C C . ASP A 1 96 ? -1.883 -12.482 -13.831 1.00 85.50 96 ASP A C 1
ATOM 776 O O . ASP A 1 96 ? -2.820 -12.043 -14.506 1.00 85.50 96 ASP A O 1
ATOM 780 N N . ASP A 1 97 ? -1.835 -12.274 -12.515 1.00 93.25 97 ASP A N 1
ATOM 781 C CA . ASP A 1 97 ? -2.926 -11.648 -11.781 1.00 93.25 97 ASP A CA 1
ATOM 782 C C . ASP A 1 97 ? -2.910 -10.124 -11.952 1.00 93.25 97 ASP A C 1
ATOM 784 O O . ASP A 1 97 ? -1.967 -9.423 -11.575 1.00 93.25 97 ASP A O 1
ATOM 788 N N . ILE A 1 98 ? -4.021 -9.582 -12.456 1.00 94.25 98 ILE A N 1
ATOM 789 C CA . ILE A 1 98 ? -4.229 -8.144 -12.662 1.00 94.25 98 ILE A CA 1
ATOM 790 C C . ILE A 1 98 ? -4.017 -7.308 -11.390 1.00 94.25 98 ILE A C 1
ATOM 792 O O . ILE A 1 98 ? -3.712 -6.115 -11.475 1.00 94.25 98 ILE A O 1
ATOM 796 N N . VAL A 1 99 ? -4.160 -7.903 -10.200 1.00 95.62 99 VAL A N 1
ATOM 797 C CA . VAL A 1 99 ? -4.052 -7.187 -8.924 1.00 95.62 99 VAL A CA 1
ATOM 798 C C . VAL A 1 99 ? -2.671 -6.554 -8.710 1.00 95.62 99 VAL A C 1
ATOM 800 O O . VAL A 1 99 ? -2.589 -5.532 -8.026 1.00 95.62 99 VAL A O 1
ATOM 803 N N . GLN A 1 100 ? -1.606 -7.076 -9.335 1.00 94.62 100 GLN A N 1
ATOM 804 C CA . GLN A 1 100 ? -0.276 -6.449 -9.298 1.00 94.62 100 GLN A CA 1
ATOM 805 C C . GLN A 1 100 ? -0.291 -5.050 -9.941 1.00 94.62 100 GLN A C 1
ATOM 807 O O . GLN A 1 100 ? 0.258 -4.089 -9.400 1.00 94.62 100 GLN A O 1
ATOM 812 N N . PHE A 1 101 ? -1.023 -4.898 -11.048 1.00 95.00 101 PHE A N 1
ATOM 813 C CA . PHE A 1 101 ? -1.186 -3.623 -11.742 1.00 95.00 101 PHE A CA 1
ATOM 814 C C . PHE A 1 101 ? -2.173 -2.714 -11.019 1.00 95.00 101 PHE A C 1
ATOM 816 O O . PHE A 1 101 ? -1.998 -1.497 -11.015 1.00 95.00 101 PHE A O 1
ATOM 823 N N . VAL A 1 102 ? -3.183 -3.284 -10.354 1.00 96.25 102 VAL A N 1
ATOM 824 C CA . VAL A 1 102 ? -4.068 -2.517 -9.467 1.00 96.25 102 VAL A CA 1
ATOM 825 C C . VAL A 1 102 ? -3.263 -1.898 -8.324 1.00 96.25 102 VAL A C 1
ATOM 827 O O . VAL A 1 102 ? -3.467 -0.731 -8.006 1.00 96.25 102 VAL A O 1
ATOM 830 N N . PHE A 1 103 ? -2.305 -2.623 -7.739 1.00 96.12 103 PHE A N 1
ATOM 831 C CA . PHE A 1 103 ? -1.414 -2.051 -6.730 1.00 96.12 103 PHE A CA 1
ATOM 832 C C . PHE A 1 103 ? -0.558 -0.905 -7.297 1.00 96.12 103 PHE A C 1
ATOM 834 O O . PHE A 1 103 ? -0.527 0.178 -6.710 1.00 96.12 103 PHE A O 1
ATOM 841 N N . ALA A 1 104 ? 0.058 -1.089 -8.469 1.00 95.94 104 ALA A N 1
ATOM 842 C CA . ALA A 1 104 ? 0.805 -0.023 -9.146 1.00 95.94 104 ALA A CA 1
ATOM 843 C C . ALA A 1 104 ? -0.067 1.217 -9.446 1.00 95.94 104 ALA A C 1
ATOM 845 O O . ALA A 1 104 ? 0.386 2.358 -9.305 1.00 95.94 104 ALA A O 1
ATOM 846 N N . TRP A 1 105 ? -1.342 1.014 -9.789 1.00 96.81 105 TRP A N 1
ATOM 847 C CA . TRP A 1 105 ? -2.313 2.089 -10.002 1.00 96.81 105 TRP A CA 1
ATOM 848 C C . TRP A 1 105 ? -2.625 2.862 -8.715 1.00 96.81 105 TRP A C 1
ATOM 850 O O . TRP A 1 105 ? -2.629 4.099 -8.708 1.00 96.81 105 TRP A O 1
ATOM 860 N N . GLU A 1 106 ? -2.813 2.153 -7.602 1.00 95.69 106 GLU A N 1
ATOM 861 C CA . GLU A 1 106 ? -3.026 2.754 -6.280 1.00 95.69 106 GLU A CA 1
ATOM 862 C C . GLU A 1 106 ? -1.798 3.575 -5.841 1.00 95.69 106 GLU A C 1
ATOM 864 O O . GLU A 1 106 ? -1.951 4.687 -5.322 1.00 95.69 106 GLU A O 1
ATOM 869 N N . CYS A 1 107 ? -0.585 3.104 -6.151 1.00 96.44 107 CYS A N 1
ATOM 870 C CA . CYS A 1 107 ? 0.668 3.858 -6.021 1.00 96.44 107 CYS A CA 1
ATOM 871 C C . CYS A 1 107 ? 0.788 5.036 -7.004 1.00 96.44 107 CYS A C 1
ATOM 873 O O . CYS A 1 107 ? 1.558 5.963 -6.763 1.00 96.44 107 CYS A O 1
ATOM 875 N N . SER A 1 108 ? -0.006 5.048 -8.079 1.00 95.12 108 SER A N 1
ATOM 876 C CA . SER A 1 108 ? 0.101 5.986 -9.206 1.00 95.12 108 SER A CA 1
ATOM 877 C C . SER A 1 108 ? 1.497 6.001 -9.824 1.00 95.12 108 SER A C 1
ATOM 879 O O . SER A 1 108 ? 2.029 7.065 -10.146 1.00 95.12 108 SER A O 1
ATOM 881 N N . CYS A 1 109 ? 2.066 4.806 -9.985 1.00 94.81 109 CYS A N 1
ATOM 882 C CA . CYS A 1 109 ? 3.386 4.613 -10.563 1.00 94.81 109 CYS A CA 1
ATOM 883 C C . CYS A 1 109 ? 3.482 5.216 -11.960 1.00 94.81 109 CYS A C 1
ATOM 885 O O . CYS A 1 109 ? 2.568 5.102 -12.780 1.00 94.81 109 CYS A O 1
ATOM 887 N N . LYS A 1 110 ? 4.624 5.840 -12.243 1.00 91.75 110 LYS A N 1
ATOM 888 C CA . LYS A 1 110 ? 4.896 6.451 -13.551 1.00 91.75 110 LYS A CA 1
ATOM 889 C C . LYS A 1 110 ? 5.713 5.563 -14.482 1.00 91.75 110 LYS A C 1
ATOM 891 O O . LYS A 1 110 ? 5.740 5.818 -15.682 1.00 91.75 110 LYS A O 1
ATOM 896 N N . LYS A 1 111 ? 6.427 4.576 -13.940 1.00 89.75 111 LYS A N 1
ATOM 897 C CA . LYS A 1 111 ? 7.321 3.684 -14.688 1.00 89.75 111 LYS A CA 1
ATOM 898 C C . LYS A 1 111 ? 6.970 2.231 -14.398 1.00 89.75 111 LYS A C 1
ATOM 900 O O . LYS A 1 111 ? 6.644 1.892 -13.262 1.00 89.75 111 LYS A O 1
ATOM 905 N N . ILE A 1 112 ? 7.048 1.392 -15.430 1.00 88.88 112 ILE A N 1
ATOM 906 C CA . ILE A 1 112 ? 6.796 -0.040 -15.278 1.00 88.88 112 ILE A CA 1
ATOM 907 C C . ILE A 1 112 ? 7.801 -0.660 -14.309 1.00 88.88 112 ILE A C 1
ATOM 909 O O . ILE A 1 112 ? 8.984 -0.327 -14.383 1.00 88.88 112 ILE A O 1
ATOM 913 N N . SER A 1 113 ? 7.307 -1.494 -13.391 1.00 86.81 113 SER A N 1
ATOM 914 C CA . SER A 1 113 ? 8.109 -2.247 -12.414 1.00 86.81 113 SER A CA 1
ATOM 915 C C . SER A 1 113 ? 9.121 -1.405 -11.622 1.00 86.81 113 SER A C 1
ATOM 917 O O . SER A 1 113 ? 10.121 -1.920 -11.136 1.00 86.81 113 SER A O 1
ATOM 919 N N . VAL A 1 114 ? 8.884 -0.094 -11.497 1.00 94.00 114 VAL A N 1
ATOM 920 C CA . VAL A 1 114 ? 9.735 0.819 -10.732 1.00 94.00 114 VAL A CA 1
ATOM 921 C C . VAL A 1 114 ? 8.868 1.667 -9.818 1.00 94.00 114 VAL A C 1
ATOM 923 O O . VAL A 1 114 ? 7.952 2.344 -10.284 1.00 94.00 114 VAL A O 1
ATOM 926 N N . PHE A 1 115 ? 9.192 1.658 -8.527 1.00 97.75 115 PHE A N 1
ATOM 927 C CA . PHE A 1 115 ? 8.475 2.415 -7.506 1.00 97.75 115 PHE A CA 1
ATOM 928 C C . PHE A 1 115 ? 9.444 3.332 -6.766 1.00 97.75 115 PHE A C 1
ATOM 930 O O . PHE A 1 115 ? 10.448 2.877 -6.202 1.00 97.75 115 PHE A O 1
ATOM 937 N N . THR A 1 116 ? 9.128 4.628 -6.721 1.00 97.81 116 THR A N 1
ATOM 938 C CA . THR A 1 116 ? 9.786 5.546 -5.780 1.00 97.81 116 THR A CA 1
ATOM 939 C C . THR A 1 116 ? 9.210 5.386 -4.373 1.00 97.81 116 THR A C 1
ATOM 941 O O . THR A 1 116 ? 8.127 4.820 -4.184 1.00 97.81 116 THR A O 1
ATOM 944 N N . LEU A 1 117 ? 9.919 5.906 -3.366 1.00 97.38 117 LEU A N 1
ATOM 945 C CA . LEU A 1 117 ? 9.437 5.887 -1.985 1.00 97.38 117 LEU A CA 1
ATOM 946 C C . LEU A 1 117 ? 8.084 6.602 -1.860 1.00 97.38 117 LEU A C 1
ATOM 948 O O . LEU A 1 117 ? 7.192 6.113 -1.170 1.00 97.38 117 LEU A O 1
ATOM 952 N N . GLU A 1 118 ? 7.914 7.7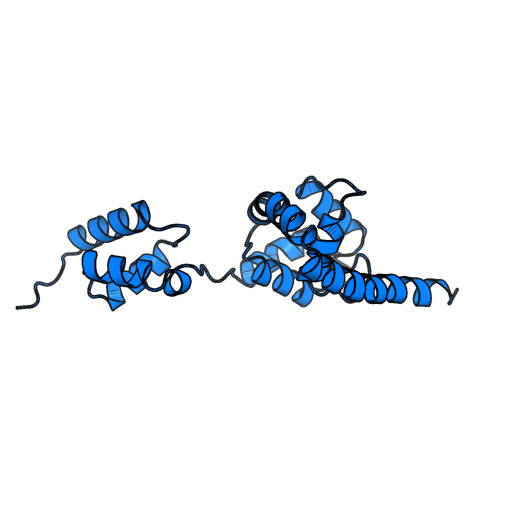30 -2.548 1.00 96.75 118 GLU A N 1
ATOM 953 C CA . GLU A 1 118 ? 6.684 8.522 -2.528 1.00 96.75 118 GLU A CA 1
ATOM 954 C C . GLU A 1 118 ? 5.508 7.759 -3.147 1.00 96.75 118 GLU A C 1
ATOM 956 O O . GLU A 1 118 ? 4.424 7.729 -2.562 1.00 96.75 118 GLU A O 1
ATOM 961 N N . GLU A 1 119 ? 5.715 7.112 -4.299 1.00 97.56 119 GLU A N 1
ATOM 962 C CA . GLU A 1 119 ? 4.691 6.297 -4.971 1.00 97.56 119 GLU A CA 1
ATOM 963 C C . GLU A 1 119 ? 4.262 5.119 -4.081 1.00 97.56 119 GLU A C 1
ATOM 965 O O . GLU A 1 119 ? 3.068 4.880 -3.863 1.00 97.56 119 GLU A O 1
ATOM 970 N N . PHE A 1 120 ? 5.231 4.420 -3.486 1.00 97.50 120 PHE A N 1
ATOM 971 C CA . PHE A 1 120 ? 4.973 3.290 -2.597 1.00 97.50 120 PHE A CA 1
ATOM 972 C C . PHE A 1 120 ? 4.237 3.720 -1.318 1.00 97.50 120 PHE A C 1
ATOM 974 O O . PHE A 1 120 ? 3.233 3.112 -0.933 1.00 97.50 120 PHE A O 1
ATOM 981 N N . GLN A 1 121 ? 4.670 4.820 -0.691 1.00 94.94 121 GLN A N 1
ATOM 982 C CA . GLN A 1 121 ? 3.998 5.408 0.470 1.00 94.94 121 GLN A CA 1
ATOM 983 C C . GLN A 1 121 ? 2.564 5.810 0.154 1.00 94.94 121 GLN A C 1
ATOM 985 O O . GLN A 1 121 ? 1.652 5.491 0.918 1.00 94.94 121 GLN A O 1
ATOM 990 N N . GLN A 1 122 ? 2.348 6.464 -0.985 1.00 93.62 122 GLN A N 1
ATOM 991 C CA . GLN A 1 122 ? 1.021 6.869 -1.419 1.00 93.62 122 GLN A CA 1
ATOM 992 C C . GLN A 1 122 ? 0.088 5.663 -1.568 1.00 93.62 122 GLN A C 1
ATOM 994 O O . GLN A 1 122 ? -1.040 5.714 -1.071 1.00 93.62 122 GLN A O 1
ATOM 999 N N . GLY A 1 123 ? 0.553 4.581 -2.197 1.00 95.25 123 GLY A N 1
ATOM 1000 C CA . GLY A 1 123 ? -0.234 3.358 -2.364 1.00 95.25 123 GLY A CA 1
ATOM 1001 C C . GLY A 1 123 ? -0.629 2.737 -1.029 1.00 95.25 123 GLY A C 1
ATOM 1002 O O . GLY A 1 123 ? -1.814 2.544 -0.767 1.00 95.25 123 GLY A O 1
ATOM 1003 N N . PHE A 1 124 ? 0.331 2.517 -0.127 1.00 94.88 124 PHE A N 1
ATOM 1004 C CA . PHE A 1 124 ? 0.051 1.973 1.209 1.00 94.88 124 PHE A CA 1
ATOM 1005 C C . PHE A 1 124 ? -0.878 2.876 2.032 1.00 94.88 124 PHE A C 1
ATOM 1007 O O . PHE A 1 124 ? -1.768 2.382 2.726 1.00 94.88 124 PHE A O 1
ATOM 1014 N N . MET A 1 125 ? -0.734 4.200 1.931 1.00 89.69 125 MET A N 1
ATOM 1015 C CA . MET A 1 125 ? -1.620 5.149 2.609 1.00 89.69 125 MET A CA 1
ATOM 1016 C C . MET A 1 125 ? -3.045 5.125 2.045 1.00 89.69 125 MET A C 1
ATOM 1018 O O . MET A 1 125 ? -3.997 5.092 2.829 1.00 89.69 125 MET A O 1
ATOM 1022 N N . ARG A 1 126 ? -3.215 5.111 0.715 1.00 90.50 126 ARG A N 1
ATOM 1023 C CA . ARG A 1 126 ? -4.534 5.010 0.057 1.00 90.50 126 ARG A CA 1
ATOM 1024 C C . ARG A 1 126 ? -5.217 3.692 0.376 1.00 90.50 126 ARG A C 1
ATOM 1026 O O . ARG A 1 126 ? -6.394 3.674 0.731 1.00 90.50 126 ARG A O 1
ATOM 1033 N N . LEU A 1 127 ? -4.449 2.611 0.329 1.00 91.88 127 LEU A N 1
ATOM 1034 C CA . LEU A 1 127 ? -4.900 1.275 0.679 1.00 91.88 127 LEU A CA 1
ATOM 1035 C C . LEU A 1 127 ? -5.059 1.085 2.181 1.00 91.88 127 LEU A C 1
ATOM 1037 O O . LEU A 1 127 ? -5.610 0.069 2.581 1.00 91.88 127 LEU A O 1
ATOM 1041 N N . GLN A 1 128 ? -4.645 2.042 3.015 1.00 89.56 128 GLN A N 1
ATOM 1042 C CA . GLN A 1 128 ? -4.684 1.953 4.475 1.00 89.56 128 GLN A CA 1
ATOM 1043 C C . GLN A 1 128 ? -4.051 0.649 4.984 1.00 89.56 128 GLN A C 1
ATOM 1045 O O . GLN A 1 128 ? -4.669 -0.103 5.742 1.00 89.56 128 GLN A O 1
ATOM 1050 N N . CYS A 1 129 ? -2.845 0.360 4.505 1.00 90.75 129 CYS A N 1
ATOM 1051 C CA . CYS A 1 129 ? -2.032 -0.783 4.899 1.00 90.75 129 CYS A CA 1
ATOM 1052 C C . CYS A 1 129 ? -0.734 -0.275 5.520 1.00 90.75 129 CYS A C 1
ATOM 1054 O O . CYS A 1 129 ? -0.137 0.672 5.027 1.00 90.75 129 CYS A O 1
ATOM 1056 N N . ASP A 1 130 ? -0.277 -0.920 6.584 1.00 88.94 130 ASP A N 1
ATOM 1057 C CA . ASP A 1 130 ? 0.983 -0.631 7.283 1.00 88.94 130 ASP A CA 1
ATOM 1058 C C . ASP A 1 130 ? 1.890 -1.871 7.378 1.00 88.94 130 ASP A C 1
ATOM 1060 O O . ASP A 1 130 ? 2.902 -1.860 8.071 1.00 88.94 130 ASP A O 1
ATOM 1064 N N . SER A 1 131 ? 1.522 -2.951 6.687 1.00 92.69 131 SER A N 1
ATOM 1065 C CA . SER A 1 131 ? 2.306 -4.175 6.558 1.00 92.69 131 SER A CA 1
ATOM 1066 C C . SER A 1 131 ? 1.929 -4.915 5.276 1.00 92.69 131 SER A C 1
ATOM 1068 O O . SER A 1 131 ? 0.806 -4.784 4.778 1.00 92.69 131 SER A O 1
ATOM 1070 N N . VAL A 1 132 ? 2.850 -5.741 4.774 1.00 95.25 132 VAL A N 1
ATOM 1071 C CA . VAL A 1 132 ? 2.613 -6.645 3.634 1.00 95.25 132 VAL A CA 1
ATOM 1072 C C . VAL A 1 132 ? 1.464 -7.612 3.941 1.00 95.25 132 VAL A C 1
ATOM 1074 O O . VAL A 1 132 ? 0.594 -7.828 3.104 1.00 95.25 132 VAL A O 1
ATOM 1077 N N . LYS A 1 133 ? 1.366 -8.102 5.185 1.00 93.38 133 LYS A N 1
ATOM 1078 C CA . LYS A 1 133 ? 0.248 -8.941 5.649 1.00 93.38 133 LYS A CA 1
ATOM 1079 C C . LYS A 1 133 ? -1.108 -8.237 5.514 1.00 93.38 133 LYS A C 1
ATOM 1081 O O . LYS A 1 133 ? -2.066 -8.845 5.039 1.00 93.38 133 LYS A O 1
ATOM 1086 N N . ASN A 1 134 ? -1.191 -6.966 5.909 1.00 92.44 134 ASN A N 1
ATOM 1087 C CA . ASN A 1 134 ? -2.428 -6.191 5.799 1.00 92.44 134 ASN A CA 1
ATOM 1088 C C . ASN A 1 134 ? -2.799 -5.912 4.340 1.00 92.44 134 ASN A C 1
ATOM 1090 O O . ASN A 1 134 ? -3.980 -5.936 4.003 1.00 92.44 134 ASN A O 1
ATOM 1094 N N . LEU A 1 135 ? -1.812 -5.690 3.469 1.00 95.81 135 LEU A N 1
ATOM 1095 C CA . LEU A 1 135 ? -2.048 -5.564 2.032 1.00 95.81 135 LEU A CA 1
ATOM 1096 C C . LEU A 1 135 ? -2.529 -6.885 1.417 1.00 95.81 135 LEU A C 1
ATOM 1098 O O . LEU A 1 135 ? -3.539 -6.893 0.715 1.00 95.81 135 LEU A O 1
ATOM 1102 N N . LYS A 1 136 ? -1.894 -8.009 1.766 1.00 96.00 136 LYS A N 1
ATOM 1103 C CA . LYS A 1 136 ? -2.293 -9.361 1.343 1.00 96.00 136 LYS A CA 1
ATOM 1104 C C . LYS A 1 136 ? -3.753 -9.661 1.680 1.00 96.00 136 LYS A C 1
ATOM 1106 O O . LYS A 1 136 ? -4.505 -10.132 0.831 1.00 96.00 136 LYS A O 1
ATOM 1111 N N . ALA A 1 137 ? -4.187 -9.304 2.890 1.00 93.44 137 ALA A N 1
ATOM 1112 C CA . ALA A 1 137 ? -5.576 -9.463 3.321 1.00 93.44 137 ALA A CA 1
ATOM 1113 C C . ALA A 1 137 ? -6.577 -8.608 2.514 1.00 93.44 137 ALA A C 1
ATOM 1115 O O . ALA A 1 137 ? -7.758 -8.947 2.451 1.00 93.44 137 ALA A O 1
ATOM 1116 N N . LYS A 1 138 ? -6.128 -7.517 1.875 1.00 94.06 138 LYS A N 1
ATOM 1117 C CA . LYS A 1 138 ? -6.968 -6.651 1.031 1.00 94.06 138 LYS A CA 1
ATOM 1118 C C . LYS A 1 138 ? -7.031 -7.072 -0.433 1.00 94.06 138 LYS A C 1
ATOM 1120 O O . LYS A 1 1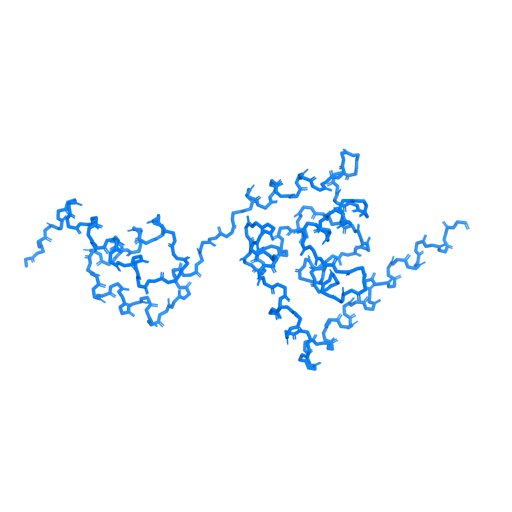38 ? -7.933 -6.609 -1.128 1.00 9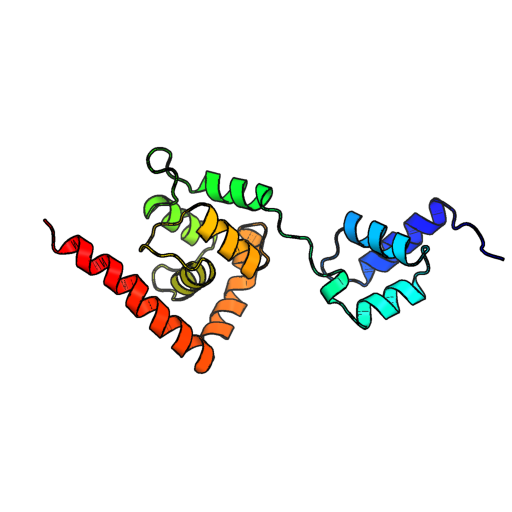4.06 138 LYS A O 1
ATOM 1125 N N . LEU A 1 139 ? -6.158 -7.962 -0.906 1.00 96.06 139 LEU A N 1
ATOM 1126 C CA . LEU A 1 139 ? -6.143 -8.381 -2.313 1.00 96.06 139 LEU A CA 1
ATOM 1127 C C . LEU A 1 139 ? -7.511 -8.881 -2.824 1.00 96.06 139 LEU A C 1
ATOM 1129 O O . LEU A 1 139 ? -7.904 -8.458 -3.911 1.00 96.06 139 LEU A O 1
ATOM 1133 N N . PRO A 1 140 ? -8.301 -9.690 -2.080 1.00 95.56 140 PRO A N 1
ATOM 1134 C CA . PRO A 1 140 ? -9.636 -10.093 -2.538 1.00 95.56 140 PRO A CA 1
ATOM 1135 C C . PRO A 1 140 ? -10.582 -8.905 -2.767 1.00 95.56 140 PRO A C 1
ATOM 1137 O O . PRO A 1 140 ? -11.364 -8.900 -3.716 1.00 95.56 140 PRO A O 1
ATOM 1140 N N . LEU A 1 141 ? -10.487 -7.867 -1.929 1.00 94.56 141 LEU A N 1
ATOM 1141 C CA . LEU A 1 141 ? -11.284 -6.650 -2.077 1.00 94.56 141 LEU A CA 1
ATOM 1142 C C . LEU A 1 141 ? -10.841 -5.832 -3.290 1.00 94.56 141 LEU A C 1
ATOM 1144 O O . LEU A 1 141 ? -11.692 -5.275 -3.977 1.00 94.56 141 LEU A O 1
ATOM 1148 N N . LEU A 1 142 ? -9.537 -5.774 -3.573 1.00 96.19 142 LEU A N 1
ATOM 1149 C CA . LEU A 1 142 ? -9.010 -5.093 -4.758 1.00 96.19 142 LEU A CA 1
ATOM 1150 C C . LEU A 1 142 ? -9.453 -5.781 -6.051 1.00 96.19 142 LEU A C 1
ATOM 1152 O O . LEU A 1 142 ? -9.889 -5.093 -6.972 1.00 96.19 142 LEU A O 1
ATOM 1156 N N . ARG A 1 143 ? -9.445 -7.119 -6.086 1.00 96.00 143 ARG A N 1
ATOM 1157 C CA . ARG A 1 143 ? -9.989 -7.892 -7.215 1.00 96.00 143 ARG A CA 1
ATOM 1158 C C . ARG A 1 143 ? -11.478 -7.599 -7.423 1.00 96.00 143 ARG A C 1
ATOM 1160 O O . ARG A 1 143 ? -11.884 -7.174 -8.496 1.00 96.00 143 ARG A O 1
ATOM 1167 N N . LYS A 1 144 ? -12.287 -7.654 -6.364 1.00 95.75 144 LYS A N 1
ATOM 1168 C CA . LYS A 1 144 ? -13.714 -7.300 -6.460 1.00 95.75 144 LYS A CA 1
ATOM 1169 C C . LYS A 1 144 ? -13.954 -5.835 -6.857 1.00 95.75 144 LYS A C 1
ATOM 1171 O O . LYS A 1 144 ? -14.946 -5.505 -7.504 1.00 95.75 144 LYS A O 1
ATOM 1176 N N . LYS A 1 145 ? -13.074 -4.917 -6.443 1.00 93.56 145 LYS A N 1
ATOM 1177 C CA . LYS A 1 145 ? -13.148 -3.495 -6.810 1.00 93.56 145 LYS A CA 1
ATOM 1178 C C . LYS A 1 145 ? -12.911 -3.314 -8.311 1.00 93.56 145 LYS A C 1
ATOM 1180 O O . LYS A 1 145 ? -13.650 -2.553 -8.933 1.00 93.56 145 LYS A O 1
ATOM 1185 N N . ILE A 1 146 ? -11.920 -4.005 -8.880 1.00 96.69 146 ILE A N 1
ATOM 1186 C CA . ILE A 1 146 ? -11.548 -3.845 -10.291 1.00 96.69 146 ILE A CA 1
ATOM 1187 C C . ILE A 1 146 ? -12.570 -4.449 -11.260 1.00 96.69 146 ILE A C 1
ATOM 1189 O O . ILE A 1 146 ? -12.657 -4.002 -12.395 1.00 96.69 146 ILE A O 1
ATOM 1193 N N . GLU A 1 147 ? -13.408 -5.382 -10.805 1.00 96.38 147 GLU A N 1
ATOM 1194 C CA . GLU A 1 147 ? -14.536 -5.924 -11.581 1.00 96.38 147 GLU A CA 1
ATOM 1195 C C . GLU A 1 147 ? -15.629 -4.880 -11.882 1.00 96.38 147 GLU A C 1
ATOM 1197 O O . GLU A 1 147 ? -16.448 -5.065 -12.782 1.00 96.38 147 GLU A O 1
ATOM 1202 N N . GLN A 1 148 ? -15.675 -3.764 -11.145 1.00 97.06 148 GLN A N 1
ATOM 1203 C CA . GLN A 1 148 ? -16.686 -2.731 -11.359 1.00 97.06 148 GLN A CA 1
ATOM 1204 C C . GLN A 1 148 ? -16.399 -1.960 -12.659 1.00 97.06 148 GLN A C 1
ATOM 1206 O O . GLN A 1 148 ? -15.347 -1.327 -12.756 1.00 97.06 148 GLN A O 1
ATOM 1211 N N . PRO A 1 149 ? -17.341 -1.877 -13.624 1.00 97.44 149 PRO A N 1
ATOM 1212 C CA . PRO A 1 149 ? -17.060 -1.321 -14.953 1.00 97.44 149 PRO A CA 1
ATOM 1213 C C . PRO A 1 149 ? -16.498 0.106 -14.954 1.00 97.44 149 PRO A C 1
ATOM 1215 O O . PRO A 1 149 ? -15.635 0.443 -15.763 1.00 97.44 149 PRO A O 1
ATOM 1218 N N . LYS A 1 150 ? -16.972 0.958 -14.034 1.00 97.00 150 LYS A N 1
ATOM 1219 C CA . LYS A 1 150 ? -16.473 2.335 -13.895 1.00 97.00 150 LYS A CA 1
ATOM 1220 C C . LYS A 1 150 ? -15.018 2.363 -13.426 1.00 97.00 150 LYS A C 1
ATOM 1222 O O . 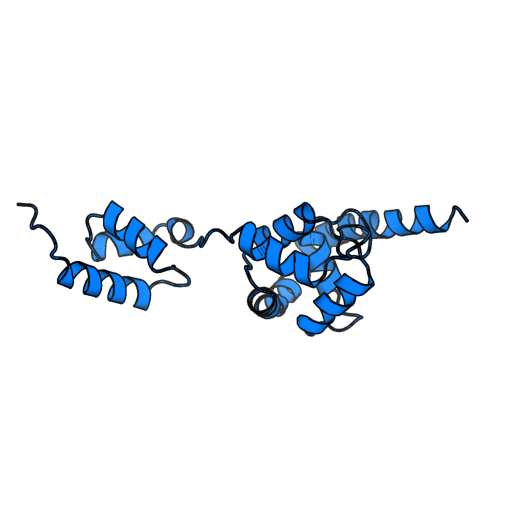LYS A 1 150 ? -14.206 3.054 -14.030 1.00 97.00 150 LYS A O 1
ATOM 1227 N N . VAL A 1 151 ? -14.698 1.570 -12.403 1.00 97.00 151 VAL A N 1
ATOM 1228 C CA . VAL A 1 151 ? -13.341 1.460 -11.854 1.00 97.00 151 VAL A CA 1
ATOM 1229 C C . VAL A 1 151 ? -12.403 0.853 -12.892 1.00 97.00 151 VAL A C 1
ATOM 1231 O O . VAL A 1 151 ? -11.329 1.396 -13.129 1.00 97.00 151 VAL A O 1
ATOM 1234 N N . PHE A 1 152 ? -12.827 -0.224 -13.558 1.00 97.62 152 PHE A N 1
ATOM 1235 C CA . PHE A 1 152 ? -12.043 -0.859 -14.612 1.00 97.62 152 PHE A CA 1
ATOM 1236 C C . PHE A 1 152 ? -11.690 0.124 -15.728 1.00 97.62 152 PHE A C 1
ATOM 1238 O O . PHE A 1 152 ? -10.550 0.162 -16.173 1.00 97.62 152 PHE A O 1
ATOM 1245 N N . LYS A 1 153 ? -12.642 0.961 -16.159 1.00 97.62 153 LYS A N 1
ATOM 1246 C CA . LYS A 1 153 ? -12.400 1.974 -17.194 1.00 97.62 153 LYS A CA 1
ATOM 1247 C C . LYS A 1 153 ? -11.338 2.994 -16.770 1.00 97.62 153 LYS A C 1
ATOM 1249 O O . LYS A 1 153 ? -10.485 3.354 -17.577 1.00 97.62 153 LYS A O 1
ATOM 1254 N N . GLU A 1 154 ? -11.388 3.467 -15.528 1.00 97.44 154 GLU A N 1
ATOM 1255 C CA . GLU A 1 154 ? -10.390 4.397 -14.983 1.00 97.44 154 GLU A CA 1
ATOM 1256 C C . GLU A 1 154 ? -9.007 3.748 -14.896 1.00 97.44 154 GLU A C 1
ATOM 1258 O O . GLU A 1 154 ? -8.023 4.326 -15.363 1.00 97.44 154 GLU A O 1
ATOM 1263 N N . PHE A 1 155 ? -8.952 2.525 -14.370 1.00 97.50 155 PHE A N 1
ATOM 1264 C CA . PHE A 1 155 ? -7.738 1.722 -14.315 1.00 97.50 155 PHE A CA 1
ATOM 1265 C C . PHE A 1 155 ? -7.154 1.478 -15.707 1.00 97.50 155 PHE A C 1
ATOM 1267 O O . PHE A 1 155 ? -5.971 1.713 -15.909 1.00 97.50 155 PHE A O 1
ATOM 1274 N N . TYR A 1 156 ? -7.967 1.067 -16.680 1.00 96.44 156 TYR A N 1
ATOM 1275 C CA . TYR A 1 156 ? -7.521 0.779 -18.042 1.00 96.44 156 TYR A CA 1
ATOM 1276 C C . TYR A 1 156 ? -6.923 2.016 -18.719 1.00 96.44 156 TYR A C 1
ATOM 1278 O O . TYR A 1 156 ? -5.854 1.938 -19.320 1.00 96.44 156 TYR A O 1
ATOM 1286 N N . ASN A 1 157 ? -7.571 3.178 -18.578 1.00 95.50 157 ASN A N 1
ATOM 1287 C CA . ASN A 1 157 ? -7.049 4.437 -19.112 1.00 95.50 157 ASN A CA 1
ATOM 1288 C C . ASN A 1 157 ? -5.684 4.790 -18.506 1.00 95.50 157 ASN A C 1
ATOM 1290 O O . ASN A 1 157 ? -4.791 5.243 -19.220 1.00 95.50 157 ASN A O 1
ATOM 1294 N N . TRP A 1 158 ? -5.517 4.575 -17.199 1.00 95.25 158 TRP A N 1
ATOM 1295 C CA . TRP A 1 158 ? -4.225 4.746 -16.540 1.00 95.25 158 TRP A CA 1
ATOM 1296 C C . TRP A 1 158 ? -3.200 3.710 -17.025 1.00 95.25 158 TRP A C 1
ATOM 1298 O O . TRP A 1 158 ? -2.088 4.084 -17.396 1.00 95.25 158 TRP A O 1
ATOM 1308 N N . PHE A 1 159 ? -3.583 2.432 -17.082 1.00 94.31 159 PHE A N 1
ATOM 1309 C CA . PHE A 1 159 ? -2.711 1.320 -17.453 1.00 94.31 159 PHE A CA 1
ATOM 1310 C C . PHE A 1 159 ? -2.185 1.466 -18.880 1.00 94.31 159 PHE A C 1
ATOM 1312 O O . PHE A 1 159 ? -1.017 1.198 -19.131 1.00 94.31 159 PHE A O 1
ATOM 1319 N N . PHE A 1 160 ? -3.005 1.967 -19.805 1.00 91.56 160 PHE A N 1
ATOM 1320 C CA . PHE A 1 160 ? -2.578 2.245 -21.173 1.00 91.56 160 PHE A CA 1
ATOM 1321 C C . PHE A 1 160 ? -1.418 3.252 -21.224 1.00 91.56 160 PHE A C 1
ATOM 1323 O O . PHE A 1 160 ? -0.421 3.020 -21.904 1.00 91.56 160 PHE A O 1
ATOM 1330 N N . VAL A 1 161 ? -1.514 4.354 -20.472 1.00 89.44 161 VAL A N 1
ATOM 1331 C CA . VAL A 1 161 ? -0.436 5.357 -20.384 1.00 89.44 161 VAL A CA 1
ATOM 1332 C C . VAL A 1 161 ? 0.792 4.772 -19.686 1.00 89.44 161 VAL A C 1
ATOM 1334 O O . VAL A 1 161 ? 1.918 4.969 -20.144 1.00 89.44 161 VAL A O 1
ATOM 1337 N N . TYR A 1 162 ? 0.567 4.031 -18.603 1.00 87.88 162 TYR A N 1
ATOM 1338 C CA . TYR A 1 162 ? 1.604 3.361 -17.826 1.00 87.88 162 TYR A CA 1
ATOM 1339 C C . TYR A 1 162 ? 2.417 2.365 -18.669 1.00 87.88 162 TYR A C 1
ATOM 1341 O O . TYR A 1 162 ? 3.646 2.411 -18.662 1.00 87.88 162 TYR A O 1
ATOM 1349 N N . ALA A 1 163 ? 1.741 1.516 -19.446 1.00 87.38 163 ALA A N 1
ATOM 1350 C CA . ALA A 1 163 ? 2.365 0.534 -20.325 1.00 87.38 163 ALA A CA 1
ATOM 1351 C C . ALA A 1 163 ? 3.073 1.202 -21.513 1.00 87.38 163 ALA A C 1
ATOM 1353 O O . ALA A 1 163 ? 4.217 0.867 -21.814 1.00 87.38 163 ALA A O 1
ATOM 1354 N N . LYS A 1 164 ? 2.455 2.211 -22.141 1.00 84.12 164 LYS A N 1
ATOM 1355 C CA . LYS A 1 164 ? 3.050 2.918 -23.286 1.00 84.12 164 LYS A CA 1
ATOM 1356 C C . LYS A 1 164 ? 4.374 3.610 -22.939 1.00 84.12 164 LYS A C 1
ATOM 1358 O O . LYS A 1 164 ? 5.308 3.589 -23.737 1.00 84.12 164 LYS A O 1
ATOM 1363 N N . ALA A 1 165 ? 4.495 4.168 -21.733 1.00 76.12 165 ALA A N 1
ATOM 1364 C CA . ALA A 1 165 ? 5.743 4.773 -21.263 1.00 76.12 165 ALA A CA 1
ATOM 1365 C C . ALA A 1 165 ? 6.920 3.770 -21.174 1.00 76.12 165 ALA A C 1
ATOM 1367 O O . ALA A 1 165 ? 8.080 4.188 -21.118 1.00 76.12 165 ALA A O 1
ATOM 1368 N N . SER A 1 166 ? 6.641 2.459 -21.159 1.00 67.69 166 SER A N 1
ATOM 1369 C CA . SER A 1 166 ? 7.650 1.395 -21.252 1.00 67.69 166 SER A CA 1
ATOM 1370 C C . SER A 1 166 ? 8.146 1.186 -22.689 1.00 67.69 166 SER A C 1
ATOM 1372 O O . SER A 1 166 ? 9.348 1.027 -22.907 1.00 67.69 166 SER A O 1
ATOM 1374 N N . GLU A 1 167 ? 7.247 1.230 -23.677 1.00 60.38 167 GLU A N 1
ATOM 1375 C CA . GLU A 1 167 ? 7.569 0.942 -25.082 1.00 60.38 167 GLU A CA 1
ATOM 1376 C C . GLU A 1 167 ? 8.460 2.016 -25.716 1.00 60.38 167 GLU A C 1
ATOM 1378 O O . GLU A 1 167 ? 9.428 1.690 -26.403 1.00 60.38 167 GLU A O 1
ATOM 1383 N N . GLU A 1 168 ? 8.214 3.295 -25.418 1.00 56.53 168 GLU A N 1
ATOM 1384 C CA . GLU A 1 168 ? 9.011 4.414 -25.950 1.00 56.53 168 GLU A CA 1
ATOM 1385 C C . GLU A 1 168 ? 10.488 4.363 -25.508 1.00 56.53 168 GLU A C 1
ATOM 1387 O O . GLU A 1 168 ? 11.355 4.934 -26.167 1.00 56.53 168 GLU A O 1
ATOM 1392 N N . LYS A 1 169 ? 10.808 3.628 -24.433 1.00 50.72 169 LYS A N 1
ATOM 1393 C CA . LYS A 1 169 ? 12.189 3.409 -23.975 1.00 50.72 169 LYS A CA 1
ATOM 1394 C C . LYS A 1 169 ? 12.882 2.198 -24.594 1.00 50.72 169 LYS A C 1
ATOM 1396 O O . LYS A 1 169 ? 14.106 2.146 -24.546 1.00 50.72 169 LYS A O 1
ATOM 1401 N N . LYS A 1 170 ? 12.144 1.250 -25.179 1.00 47.69 170 LYS A N 1
ATOM 1402 C CA . LYS A 1 170 ? 12.726 0.098 -25.895 1.00 47.69 170 LYS A CA 1
ATOM 1403 C C . LYS A 1 170 ? 13.082 0.418 -27.354 1.00 47.69 170 LYS A C 1
ATOM 1405 O O . LYS A 1 170 ? 13.828 -0.335 -27.963 1.00 47.69 170 LYS A O 1
ATOM 1410 N N . GLY A 1 171 ? 12.585 1.532 -27.902 1.00 42.09 171 GLY A N 1
ATOM 1411 C CA . GLY A 1 171 ? 12.867 1.992 -29.272 1.00 42.09 171 GLY A CA 1
ATOM 1412 C C . GLY A 1 171 ? 14.113 2.876 -29.442 1.00 42.09 171 GLY A C 1
ATOM 1413 O O . GLY A 1 171 ? 14.327 3.407 -30.527 1.00 42.09 171 GLY A O 1
ATOM 1414 N N . LEU A 1 172 ? 14.913 3.065 -28.389 1.00 39.84 172 LEU A N 1
ATOM 1415 C CA . LEU A 1 172 ? 16.187 3.796 -28.409 1.00 39.84 172 LEU A CA 1
ATOM 1416 C C . LEU A 1 172 ? 17.308 2.855 -27.947 1.00 39.84 172 LEU A C 1
ATOM 1418 O O . LEU A 1 172 ? 17.866 3.009 -26.860 1.00 39.84 172 LEU A O 1
ATOM 1422 N N . CYS A 1 173 ? 17.579 1.840 -28.761 1.00 35.50 173 CYS A N 1
ATOM 1423 C CA . CYS A 1 173 ? 18.787 1.019 -28.736 1.00 35.50 173 CYS A CA 1
ATOM 1424 C C . CYS A 1 173 ? 19.270 0.879 -30.179 1.00 35.50 173 CYS A C 1
ATOM 1426 O O . CYS A 1 173 ? 18.414 0.557 -31.034 1.00 35.50 173 CYS A O 1
#

Organism: NCBI:txid1487602

Secondary structure (DSSP, 8-state):
------HHHHHHHHHHHHHHSSS--HHHHHHHHHHTTT-HHHHHHHHHH-GGGT------HHHHHHHHHHH--TTTSSB-HHHHHHHHHHTT--TT-THHHHHHHHHT-SBTTBB-HHHHHHHHHHTT-SSHHHHHHHHHHHHHHHTSHHHHHHHHHHHHHHHHHHHHHHT--

Radius of gyration: 21.27 Å; chains: 1; bounding box: 44×33×70 Å

Sequence (173 aa):
MSSRTSSRQKQVILKNFLAVTDNVSESAATKFLQKYRWDLETAMNQYFENPQQLSKSKVSVSTISKIFEHYKDSTTQTITEDGFDKFVEDLAIQDDDIVQFVFAWECSCKKISVFTLEEFQQGFMRLQCDSVKNLKAKLPLLRKKIEQPKVFKEFYNWFFVYAKASEEKKGLC

Foldseek 3Di:
DDDQQDPVNLVVLLVVLVVPAPPADSVLSSVLCVVVNVPSVVSVVVCVVPVVSRPDPPLDLVLLVVVQVQLADPPVRKRAQSSLVVLCVLLVHDPPDCLSLLLQVQLLPQEPRIHHSSSSSSSCRSLVHSDSVSVSVCSVVSVVQCPPPVNVVVSVVSVVNHVVVHVVVVVPD

pLDDT: mean 88.18, std 13.36, range [35.5, 98.19]